Protein AF-A0A0C2CJN7-F1 (afdb_monomer_lite)

Organism: NCBI:txid51022

Sequence (94 aa):
MHVPKRSTLFLTDWMNMYEMKGPGEVLKAYYEFWLHSREEVLLEELGEKVVIRGLDKNGYLQVRSKSNPSKLFSVGDNGNTFDMMKGLIRHKVR

Secondary structure (DSSP, 8-state):
-----THHHHHHHHHHHHHHH-HHHHHHHHHHT---TT-EEEEGGGTEEEEEEEE-TTS-EEEEESS-TT-EEEE-SSSEEEETTTTEEEE---

Radius of gyration: 16.74 Å; chains: 1; bounding box: 34×32×52 Å

Foldseek 3Di:
DDDPPPVVVPVVVLVCCCVPPNPVVSQVVVVVPDPQAQQWEAPPVVRFTWGFHAADPVRFTWIATPVDRVDIDGHDPQQWDQPPVHRYTDRHDD

pLDDT: mean 78.25, std 17.01, range [35.44, 95.81]

Structure (mmCIF, N/CA/C/O backbone):
data_AF-A0A0C2CJN7-F1
#
_entry.id   AF-A0A0C2CJN7-F1
#
loop_
_atom_site.group_PDB
_atom_site.id
_atom_site.type_symbol
_atom_site.label_atom_id
_atom_site.label_alt_id
_atom_site.label_comp_id
_atom_site.label_asym_id
_atom_site.label_entity_id
_atom_site.label_seq_id
_atom_site.pdbx_PDB_ins_code
_atom_site.Cartn_x
_atom_site.Cartn_y
_atom_site.Cartn_z
_atom_site.occupancy
_atom_site.B_iso_or_equiv
_atom_site.auth_seq_id
_atom_site.auth_comp_id
_atom_site.auth_asym_id
_atom_site.auth_atom_id
_atom_site.pdbx_PDB_model_num
ATOM 1 N N . MET A 1 1 ? 2.599 -24.292 -37.373 1.00 35.44 1 MET A N 1
ATOM 2 C CA . MET A 1 1 ? 2.671 -22.902 -36.871 1.00 35.44 1 MET A CA 1
ATOM 3 C C . MET A 1 1 ? 2.353 -22.918 -35.388 1.00 35.44 1 MET A C 1
ATOM 5 O O . MET A 1 1 ? 1.243 -23.279 -35.023 1.00 35.44 1 MET A O 1
ATOM 9 N N . HIS A 1 2 ? 3.341 -22.640 -34.540 1.00 43.34 2 HIS A N 1
ATOM 10 C CA . HIS A 1 2 ? 3.157 -22.580 -33.092 1.00 43.34 2 HIS A CA 1
ATOM 11 C C . HIS A 1 2 ? 2.736 -21.150 -32.743 1.00 43.34 2 HIS A C 1
ATOM 13 O O . HIS A 1 2 ? 3.522 -20.222 -32.908 1.00 43.34 2 HIS A O 1
ATOM 19 N N . VAL A 1 3 ? 1.481 -20.953 -32.346 1.00 47.25 3 VAL A N 1
ATOM 20 C CA . VAL A 1 3 ? 1.019 -19.658 -31.834 1.00 47.25 3 VAL A CA 1
ATOM 21 C C . VAL A 1 3 ? 1.587 -19.522 -30.418 1.00 47.25 3 VAL A C 1
ATOM 23 O O . VAL A 1 3 ? 1.283 -20.386 -29.590 1.00 47.25 3 VAL A O 1
ATOM 26 N N . PRO A 1 4 ? 2.415 -18.509 -30.099 1.00 48.34 4 PRO A N 1
ATOM 27 C CA . PRO A 1 4 ? 2.908 -18.344 -28.740 1.00 48.34 4 PRO A CA 1
ATOM 28 C C . PRO A 1 4 ? 1.711 -18.092 -27.824 1.00 48.34 4 PRO A C 1
ATOM 30 O O . PRO A 1 4 ? 0.865 -17.239 -28.112 1.00 48.34 4 PRO A O 1
ATOM 33 N N . LYS A 1 5 ? 1.614 -18.838 -26.721 1.00 48.47 5 LYS A N 1
ATOM 34 C CA . LYS A 1 5 ? 0.613 -18.570 -25.687 1.00 48.47 5 LYS A CA 1
ATOM 35 C C . LYS A 1 5 ? 0.875 -17.159 -25.146 1.00 48.47 5 LYS A C 1
ATOM 37 O O . LYS A 1 5 ? 1.845 -16.952 -24.430 1.00 48.47 5 LYS A O 1
ATOM 42 N N . ARG A 1 6 ? 0.008 -16.193 -25.483 1.00 54.28 6 ARG A N 1
ATOM 43 C CA . ARG A 1 6 ? 0.099 -14.769 -25.080 1.00 54.28 6 ARG A CA 1
ATOM 44 C C . ARG A 1 6 ? 0.356 -14.542 -23.579 1.00 54.28 6 ARG A C 1
ATOM 46 O O . ARG A 1 6 ? 0.817 -13.472 -23.208 1.00 54.28 6 ARG A O 1
ATOM 53 N N . SER A 1 7 ? 0.088 -15.528 -22.723 1.00 52.47 7 SER A N 1
ATOM 54 C CA . SER A 1 7 ? 0.270 -15.453 -21.272 1.00 52.47 7 SER A CA 1
ATOM 55 C C . SER A 1 7 ? 1.728 -15.373 -20.807 1.00 52.47 7 SER A C 1
ATOM 57 O O . SER A 1 7 ? 1.966 -14.860 -19.720 1.00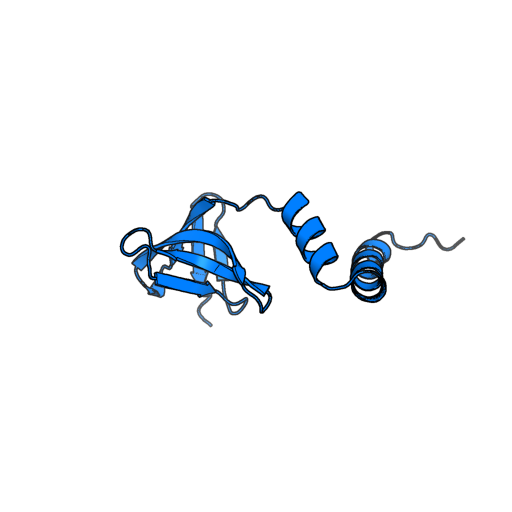 52.47 7 SER A O 1
ATOM 59 N N . THR A 1 8 ? 2.708 -15.861 -21.578 1.00 53.47 8 THR A N 1
ATOM 60 C CA . THR A 1 8 ? 4.125 -15.789 -21.165 1.00 53.47 8 THR A CA 1
ATOM 61 C C . THR A 1 8 ? 4.744 -14.411 -21.375 1.00 53.47 8 THR A C 1
ATOM 63 O O . THR A 1 8 ? 5.711 -14.097 -20.696 1.00 53.47 8 THR A O 1
ATOM 66 N N . LEU A 1 9 ? 4.176 -13.588 -22.266 1.00 63.03 9 LEU A N 1
ATOM 67 C CA . LEU A 1 9 ? 4.737 -12.288 -22.650 1.00 63.03 9 LEU A CA 1
ATOM 68 C C . LEU A 1 9 ? 4.689 -11.267 -21.507 1.00 63.03 9 LEU A C 1
ATOM 70 O O . LEU A 1 9 ? 5.663 -10.569 -21.268 1.00 63.03 9 LEU A O 1
ATOM 74 N N . PHE A 1 10 ? 3.599 -11.242 -20.737 1.00 73.62 10 PHE A N 1
ATOM 75 C CA . PHE A 1 10 ? 3.412 -10.216 -19.711 1.00 73.62 10 PHE A CA 1
ATOM 76 C C . PHE A 1 10 ? 4.454 -10.317 -18.590 1.00 73.62 10 PHE A C 1
ATOM 78 O O . PHE A 1 10 ? 5.120 -9.342 -18.277 1.00 73.62 10 PHE A O 1
ATOM 85 N N . LEU A 1 11 ? 4.667 -11.506 -18.017 1.00 79.56 11 LEU A N 1
ATOM 86 C CA . LEU A 1 11 ? 5.699 -11.684 -16.988 1.00 79.56 11 LEU A CA 1
ATOM 87 C C . LEU A 1 11 ? 7.107 -11.424 -17.538 1.00 79.56 11 LEU A C 1
ATOM 89 O O . LEU A 1 11 ? 7.919 -10.814 -16.847 1.00 79.56 11 LEU A O 1
ATOM 93 N N . THR A 1 12 ? 7.394 -11.835 -18.779 1.00 86.56 12 THR A N 1
ATOM 94 C CA . THR A 1 12 ? 8.690 -11.534 -19.404 1.00 86.56 12 THR A CA 1
ATOM 95 C C . THR A 1 12 ? 8.891 -10.040 -19.626 1.00 86.56 12 THR A C 1
ATOM 97 O O . THR A 1 12 ? 9.989 -9.553 -19.397 1.00 86.56 12 THR A O 1
ATOM 100 N N . ASP A 1 13 ? 7.849 -9.289 -19.985 1.00 88.62 13 ASP A N 1
ATOM 101 C CA . ASP A 1 13 ? 7.942 -7.839 -20.183 1.00 88.62 13 ASP A CA 1
ATOM 102 C C . ASP A 1 13 ? 8.263 -7.111 -18.869 1.00 88.62 13 ASP A C 1
ATOM 104 O O . ASP A 1 13 ? 9.076 -6.185 -18.849 1.00 88.62 13 ASP A O 1
ATOM 108 N N . TRP A 1 14 ? 7.685 -7.564 -17.753 1.00 90.62 14 TRP A N 1
ATOM 109 C CA . TRP A 1 14 ? 7.962 -7.016 -16.422 1.00 90.62 14 TRP A CA 1
ATOM 110 C C . TRP A 1 14 ? 9.373 -7.353 -15.938 1.00 90.62 14 TRP A C 1
ATOM 112 O O . TRP A 1 14 ? 10.053 -6.482 -15.396 1.00 90.62 14 TRP A O 1
ATOM 122 N N . MET A 1 15 ? 9.840 -8.584 -16.172 1.00 91.00 15 MET A N 1
ATOM 123 C CA . MET A 1 15 ? 11.221 -8.975 -15.864 1.00 91.00 15 MET A CA 1
ATOM 124 C C . MET A 1 15 ? 12.223 -8.185 -16.711 1.00 91.00 15 MET A C 1
ATOM 126 O O . MET A 1 15 ? 13.162 -7.616 -16.163 1.00 91.00 15 MET A O 1
ATOM 130 N N . ASN A 1 16 ? 11.975 -8.040 -18.014 1.00 93.69 16 ASN A N 1
ATOM 131 C CA . ASN A 1 16 ? 12.814 -7.228 -18.896 1.00 93.69 16 ASN A CA 1
ATOM 132 C C . ASN A 1 16 ? 12.850 -5.759 -18.442 1.00 93.69 16 ASN A C 1
ATOM 134 O O . ASN A 1 16 ? 13.911 -5.140 -18.418 1.00 93.69 16 ASN A O 1
ATOM 138 N N . MET A 1 17 ? 11.707 -5.187 -18.043 1.00 92.88 17 MET A N 1
ATOM 139 C CA . MET A 1 17 ? 11.650 -3.831 -17.489 1.00 92.88 17 MET A CA 1
ATOM 140 C C . MET A 1 17 ? 12.482 -3.711 -16.208 1.00 92.88 17 MET A C 1
ATOM 142 O O . MET A 1 17 ? 13.227 -2.741 -16.060 1.00 92.88 17 MET A O 1
ATOM 146 N N . TYR A 1 18 ? 12.385 -4.697 -15.316 1.00 93.25 18 TYR A N 1
ATOM 147 C CA . TYR A 1 18 ? 13.171 -4.747 -14.089 1.00 93.25 18 TYR A CA 1
ATOM 148 C C . TYR A 1 18 ? 14.673 -4.793 -14.383 1.00 93.25 18 TYR A C 1
ATOM 150 O O . TYR A 1 18 ? 15.429 -3.999 -13.831 1.00 93.25 18 TYR A O 1
ATOM 158 N N . GLU A 1 19 ? 15.111 -5.688 -15.267 1.00 94.81 19 GLU A N 1
ATOM 159 C CA . GLU A 1 19 ? 16.526 -5.861 -15.605 1.00 94.81 19 GLU A CA 1
ATOM 160 C C . GLU A 1 19 ? 17.106 -4.635 -16.322 1.00 94.81 19 GLU A C 1
ATOM 162 O O . GLU A 1 19 ? 18.219 -4.210 -16.019 1.00 94.81 19 GLU A O 1
ATOM 167 N N . MET A 1 20 ? 16.351 -4.034 -17.249 1.00 95.81 20 MET A N 1
ATOM 168 C CA . MET A 1 20 ? 16.842 -2.921 -18.069 1.00 95.81 20 MET A CA 1
ATOM 169 C C . MET A 1 20 ? 16.724 -1.551 -17.395 1.00 95.81 20 MET A C 1
ATOM 171 O O . MET A 1 20 ? 17.550 -0.675 -17.650 1.00 95.81 20 MET A O 1
ATOM 175 N N . LYS A 1 21 ? 15.669 -1.321 -16.605 1.00 95.38 21 LYS A N 1
ATOM 176 C CA . LYS A 1 21 ? 15.326 0.004 -16.052 1.00 95.38 21 LYS A CA 1
ATOM 177 C C . LYS A 1 21 ? 15.265 0.039 -14.526 1.00 95.38 21 LYS A C 1
ATOM 179 O O . LYS A 1 21 ? 15.197 1.119 -13.941 1.00 95.38 21 LYS A O 1
ATOM 184 N N . GLY A 1 22 ? 15.309 -1.121 -13.880 1.00 92.69 22 GLY A N 1
ATOM 185 C CA . GLY A 1 22 ? 15.306 -1.252 -12.432 1.00 92.69 22 GLY A CA 1
ATOM 186 C C . GLY A 1 22 ? 13.910 -1.310 -11.795 1.00 92.69 22 GLY A C 1
ATOM 187 O O . GLY A 1 22 ? 12.886 -1.079 -12.446 1.00 92.69 22 GLY A O 1
ATOM 188 N N . PRO A 1 23 ? 13.862 -1.576 -10.476 1.00 90.12 23 PRO A N 1
ATOM 189 C CA . PRO A 1 23 ? 12.623 -1.746 -9.711 1.00 90.12 23 PRO A CA 1
ATOM 190 C C . PRO A 1 23 ? 11.714 -0.510 -9.705 1.00 90.12 23 PRO A C 1
ATOM 192 O O . PRO A 1 23 ? 10.501 -0.643 -9.570 1.00 90.12 23 PRO A O 1
ATOM 195 N N . GLY A 1 24 ? 12.279 0.693 -9.844 1.00 91.44 24 GLY A N 1
ATOM 196 C CA . GLY A 1 24 ? 11.514 1.942 -9.806 1.00 91.44 24 GLY A CA 1
ATOM 197 C C . GLY A 1 24 ? 10.532 2.087 -10.970 1.00 91.44 24 GLY A C 1
ATOM 198 O O . GLY A 1 24 ? 9.389 2.482 -10.753 1.00 91.44 24 GLY A O 1
ATOM 199 N N . GLU A 1 25 ? 10.940 1.717 -12.186 1.00 93.56 25 GLU A N 1
ATOM 200 C CA . GLU A 1 25 ? 10.056 1.778 -13.358 1.00 93.56 25 GLU A CA 1
ATOM 201 C C . GLU A 1 25 ? 8.972 0.703 -13.302 1.00 93.56 25 GLU A C 1
ATOM 203 O O . GLU A 1 25 ? 7.824 0.972 -13.647 1.00 93.56 25 GLU A O 1
ATOM 208 N N . VAL A 1 26 ? 9.304 -0.478 -12.773 1.00 91.50 26 VAL A N 1
ATOM 209 C CA . VAL A 1 26 ? 8.311 -1.525 -12.507 1.00 91.50 26 VAL A CA 1
ATOM 210 C C . VAL A 1 26 ? 7.264 -1.031 -11.515 1.00 91.50 26 VAL A C 1
ATOM 212 O O . VAL A 1 26 ? 6.068 -1.162 -11.759 1.00 91.50 26 VAL A O 1
ATOM 215 N N . LEU A 1 27 ? 7.700 -0.415 -10.413 1.00 90.69 27 LEU A N 1
ATOM 216 C CA . LEU A 1 27 ? 6.800 0.125 -9.401 1.00 90.69 27 LEU A CA 1
ATOM 217 C C . LEU A 1 27 ? 5.925 1.253 -9.964 1.00 90.69 27 LEU A C 1
ATOM 219 O O . LEU A 1 27 ? 4.734 1.311 -9.676 1.00 90.69 27 LEU A O 1
ATOM 223 N N . LYS A 1 28 ? 6.492 2.132 -10.793 1.00 91.56 28 LYS A N 1
ATOM 224 C CA . LYS A 1 28 ? 5.746 3.196 -11.471 1.00 91.56 28 LYS A CA 1
ATOM 225 C C . LYS A 1 28 ? 4.658 2.625 -12.383 1.00 91.56 28 LYS A C 1
ATOM 227 O O . LYS A 1 28 ? 3.502 3.004 -12.227 1.00 91.56 28 LYS A O 1
ATOM 232 N N . ALA A 1 29 ? 5.009 1.687 -13.264 1.00 90.75 29 ALA A N 1
ATOM 233 C CA . ALA A 1 29 ? 4.050 1.009 -14.136 1.00 90.75 29 ALA A C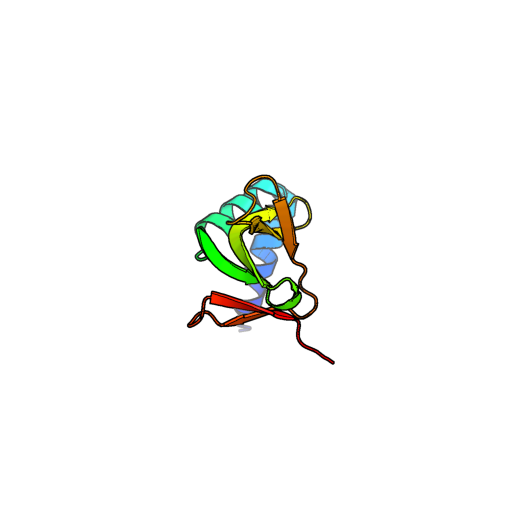A 1
ATOM 234 C C . ALA A 1 29 ? 2.977 0.266 -13.324 1.00 90.75 29 ALA A C 1
ATOM 236 O O . ALA A 1 29 ? 1.801 0.285 -13.671 1.00 90.75 29 ALA A O 1
ATOM 237 N N . TYR A 1 30 ? 3.356 -0.337 -12.196 1.00 88.69 30 TYR A N 1
ATOM 238 C CA . TYR A 1 30 ? 2.413 -0.969 -11.279 1.00 88.69 30 TYR A CA 1
ATOM 239 C C . TYR A 1 30 ? 1.401 0.022 -10.693 1.00 88.69 30 TYR A C 1
ATOM 241 O O . TYR A 1 30 ? 0.203 -0.259 -10.684 1.00 88.69 30 TYR A O 1
ATOM 249 N N . TYR A 1 31 ? 1.850 1.204 -10.264 1.00 89.19 31 TYR A N 1
ATOM 250 C CA . TYR A 1 31 ? 0.954 2.240 -9.750 1.00 89.19 31 TYR A CA 1
ATOM 251 C C . TYR A 1 31 ? 0.060 2.882 -10.816 1.00 89.19 31 TYR A C 1
ATOM 253 O O . TYR A 1 31 ? -1.015 3.358 -10.460 1.00 89.19 31 TYR A O 1
ATOM 261 N N . GLU A 1 32 ? 0.438 2.871 -12.099 1.00 88.75 32 GLU A N 1
ATOM 262 C CA . GLU A 1 32 ? -0.428 3.366 -13.186 1.00 88.75 32 GLU A CA 1
ATOM 263 C C . GLU A 1 32 ? -1.749 2.586 -13.282 1.00 88.75 32 GLU A C 1
ATOM 265 O O . GLU A 1 32 ? -2.782 3.160 -13.623 1.00 88.75 32 GLU A O 1
ATOM 270 N N . PHE A 1 33 ? -1.736 1.300 -12.920 1.00 82.00 33 PHE A N 1
ATOM 271 C CA . PHE A 1 33 ? -2.918 0.433 -12.930 1.00 82.00 33 PHE A CA 1
ATOM 272 C C . PHE A 1 33 ? -3.469 0.136 -11.524 1.00 82.00 33 PHE A C 1
ATOM 274 O O . PHE A 1 33 ? -4.383 -0.676 -11.375 1.00 82.00 33 PHE A O 1
ATOM 281 N N . TRP A 1 34 ? -2.932 0.775 -10.479 1.00 84.94 34 TRP A N 1
ATOM 282 C CA . TRP A 1 34 ? -3.329 0.536 -9.092 1.00 84.94 34 TRP A CA 1
ATOM 283 C C . TRP A 1 34 ? -4.676 1.185 -8.766 1.00 84.94 34 TRP A C 1
ATOM 285 O O . TRP A 1 34 ? -4.808 2.408 -8.747 1.00 84.94 34 TRP A O 1
ATOM 295 N N . LEU A 1 35 ? -5.673 0.365 -8.428 1.00 75.50 35 LEU A N 1
ATOM 296 C CA . LEU A 1 35 ? -7.032 0.835 -8.130 1.00 75.50 35 LEU A CA 1
ATOM 297 C C . LEU A 1 35 ? -7.280 1.122 -6.638 1.00 75.50 35 LEU A C 1
ATOM 299 O O . LEU A 1 35 ? -8.243 1.798 -6.299 1.00 75.50 35 LEU A O 1
ATOM 303 N N . HIS A 1 36 ? -6.402 0.669 -5.739 1.00 71.88 36 HIS A N 1
ATOM 304 C CA . HIS A 1 36 ? -6.682 0.597 -4.294 1.00 71.88 36 HIS A CA 1
ATOM 305 C C . HIS A 1 36 ? -6.212 1.812 -3.484 1.00 71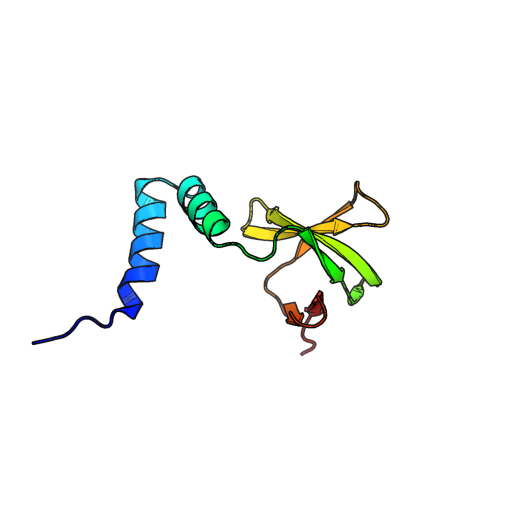.88 36 HIS A C 1
ATOM 307 O O . HIS A 1 36 ? -6.044 1.753 -2.264 1.00 71.88 36 HIS A O 1
ATOM 313 N N . SER A 1 37 ? -5.881 2.929 -4.131 1.00 70.31 37 SER A N 1
ATOM 314 C CA . SER A 1 37 ? -5.353 4.082 -3.399 1.00 70.31 37 SER A CA 1
ATOM 315 C C . SER A 1 37 ? -6.443 4.722 -2.534 1.00 70.31 37 SER A C 1
ATOM 317 O O . SER A 1 37 ? -7.491 5.099 -3.049 1.00 70.31 37 SER A O 1
ATOM 319 N N . ARG A 1 38 ? -6.149 4.936 -1.241 1.00 77.62 38 ARG A N 1
ATOM 320 C CA . ARG A 1 38 ? -7.015 5.617 -0.253 1.00 77.62 38 ARG A CA 1
ATOM 321 C C . ARG A 1 38 ? -8.262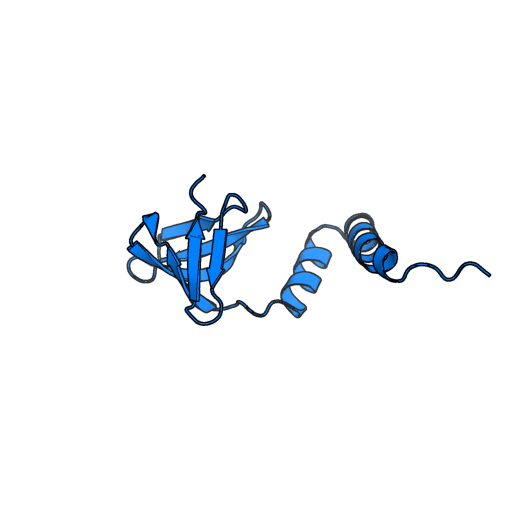 4.854 0.198 1.00 77.62 38 ARG A C 1
ATOM 323 O O . ARG A 1 38 ? -9.079 5.440 0.907 1.00 77.62 38 ARG A O 1
ATOM 330 N N . GLU A 1 39 ? -8.393 3.579 -0.143 1.00 84.06 39 GLU A N 1
ATOM 331 C CA . GLU A 1 39 ? -9.467 2.752 0.406 1.00 84.06 39 GLU A CA 1
ATOM 332 C C . GLU A 1 39 ? -9.302 2.613 1.928 1.00 84.06 39 GLU A C 1
ATOM 334 O O . GLU A 1 39 ? -8.193 2.404 2.437 1.00 84.06 39 GLU A O 1
ATOM 339 N N . GLU A 1 40 ? -10.407 2.796 2.656 1.00 87.25 40 GLU A N 1
ATOM 340 C CA . GLU A 1 40 ? -10.485 2.498 4.085 1.00 87.25 40 GLU A CA 1
ATOM 341 C C . GLU A 1 40 ? -10.726 1.007 4.248 1.00 87.25 40 GLU A C 1
ATOM 343 O O . GLU A 1 40 ? -11.668 0.460 3.678 1.00 87.25 40 GLU A O 1
ATOM 348 N N . VAL A 1 41 ? -9.883 0.374 5.054 1.00 84.44 41 VAL A N 1
ATOM 349 C CA . VAL A 1 41 ? -9.962 -1.050 5.328 1.00 84.44 41 VAL A CA 1
ATOM 350 C C . VAL A 1 41 ? -9.858 -1.325 6.818 1.00 84.44 41 VAL A C 1
ATOM 352 O O . VAL A 1 41 ? -9.264 -0.551 7.569 1.00 84.44 41 VAL A O 1
ATOM 355 N N . LEU A 1 42 ? -10.463 -2.418 7.269 1.00 86.25 42 LEU A N 1
ATOM 356 C CA . LEU A 1 42 ? -10.355 -2.873 8.653 1.00 86.25 42 LEU A CA 1
ATOM 357 C C . LEU A 1 42 ? -9.292 -3.969 8.741 1.00 86.25 42 LEU A C 1
ATOM 359 O O . LEU A 1 42 ? -9.408 -4.994 8.070 1.00 86.25 42 LEU A O 1
ATOM 363 N N . LEU A 1 43 ? -8.289 -3.760 9.594 1.00 85.94 43 LEU A N 1
ATOM 364 C CA . LEU A 1 43 ? -7.398 -4.821 10.053 1.00 85.94 43 LEU A CA 1
ATOM 365 C C . LEU A 1 43 ? -8.116 -5.584 11.165 1.00 85.94 43 LEU A C 1
ATOM 367 O O . LEU A 1 43 ? -8.099 -5.151 12.318 1.00 85.94 43 LEU A O 1
ATOM 371 N N . GLU A 1 44 ? -8.783 -6.685 10.817 1.00 79.75 44 GLU A N 1
ATOM 372 C CA . GLU A 1 44 ? -9.689 -7.386 11.738 1.00 79.75 44 GLU A CA 1
ATOM 373 C C . GLU A 1 44 ? -9.019 -7.835 13.041 1.00 79.75 44 GLU A C 1
ATOM 375 O O . GLU A 1 44 ? -9.582 -7.623 14.110 1.00 79.75 44 GLU A O 1
ATOM 380 N N . GLU A 1 45 ? -7.804 -8.386 12.973 1.00 79.50 45 GLU A N 1
ATOM 381 C CA . GLU A 1 45 ? -7.077 -8.869 14.159 1.00 79.50 45 GLU A CA 1
ATOM 382 C C . GLU A 1 45 ? -6.772 -7.756 15.166 1.00 79.50 45 GLU A C 1
ATOM 384 O O . GLU A 1 45 ? -6.677 -7.996 16.367 1.00 79.50 45 GLU A O 1
ATOM 389 N N . LEU A 1 46 ? -6.625 -6.526 14.671 1.00 82.94 46 LEU A N 1
ATOM 390 C CA . LEU A 1 46 ? -6.315 -5.355 15.484 1.00 82.94 46 LEU A CA 1
ATOM 391 C C . LEU A 1 46 ? -7.552 -4.500 15.779 1.00 82.94 46 LEU A C 1
ATOM 393 O O . LEU A 1 46 ? -7.444 -3.533 16.531 1.00 82.94 46 LEU A O 1
ATOM 397 N N . GLY A 1 47 ? -8.699 -4.795 15.157 1.00 86.62 47 GLY A N 1
ATOM 398 C CA . GLY A 1 47 ? -9.878 -3.927 15.184 1.00 86.62 47 GLY A CA 1
ATOM 399 C C . GLY A 1 47 ? -9.604 -2.505 14.672 1.00 86.62 47 GLY A C 1
ATOM 400 O O . GLY A 1 47 ? -10.308 -1.568 15.041 1.00 86.62 47 GLY A O 1
ATOM 401 N N . GLU A 1 48 ? -8.565 -2.316 13.852 1.00 87.69 48 GLU A N 1
ATOM 402 C CA . GLU A 1 48 ? -8.059 -0.995 13.474 1.00 87.69 48 GLU A CA 1
ATOM 403 C C . GLU A 1 48 ? -8.527 -0.612 12.070 1.00 87.69 48 GLU A C 1
ATOM 405 O O . GLU A 1 48 ?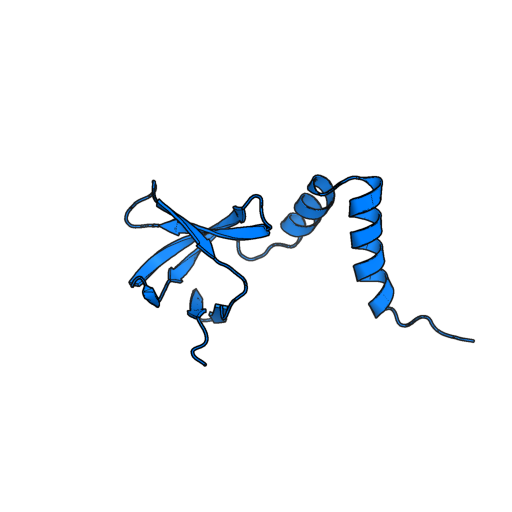 -8.265 -1.315 11.093 1.00 87.69 48 GLU A O 1
ATOM 410 N N . LYS A 1 49 ? -9.163 0.556 11.955 1.00 90.94 49 LYS A N 1
ATOM 411 C CA . LYS A 1 49 ? -9.472 1.161 10.658 1.00 90.94 49 LYS A CA 1
ATOM 412 C C . LYS A 1 49 ? -8.238 1.856 10.105 1.00 90.94 49 LYS A C 1
ATOM 414 O O . LYS A 1 49 ? -7.706 2.790 10.711 1.00 90.94 49 LYS A O 1
ATOM 419 N N . VAL A 1 50 ? -7.816 1.438 8.925 1.00 91.00 50 VAL A N 1
ATOM 420 C CA . VAL A 1 50 ? -6.622 1.940 8.253 1.00 91.00 50 VAL A CA 1
ATOM 421 C C . VAL A 1 50 ? -6.949 2.398 6.836 1.00 91.00 50 VAL A C 1
ATOM 423 O O . VAL A 1 50 ? -7.991 2.071 6.283 1.00 91.00 50 VAL A O 1
ATOM 426 N N . VAL A 1 51 ? -6.060 3.187 6.246 1.00 91.00 51 VAL A N 1
ATOM 427 C CA . VAL A 1 51 ? -6.164 3.664 4.865 1.00 91.00 51 VAL A CA 1
ATOM 428 C C . VAL A 1 51 ? -4.967 3.163 4.078 1.00 91.00 51 VAL A C 1
ATOM 430 O O . VAL A 1 51 ? -3.827 3.340 4.523 1.00 91.00 51 VAL A O 1
ATOM 433 N N . ILE A 1 52 ? -5.212 2.593 2.901 1.00 89.62 52 ILE A N 1
ATOM 434 C CA . ILE A 1 52 ? -4.152 2.142 1.996 1.00 89.62 52 ILE A CA 1
ATOM 435 C C . ILE A 1 52 ? -3.332 3.337 1.500 1.00 89.62 52 ILE A C 1
ATOM 437 O O . ILE A 1 52 ? -3.874 4.343 1.025 1.00 89.62 52 ILE A O 1
ATOM 441 N N . ARG A 1 53 ? -2.004 3.230 1.614 1.00 91.19 53 ARG A N 1
ATOM 442 C CA . ARG A 1 53 ? -1.044 4.246 1.151 1.00 91.19 53 ARG A CA 1
ATOM 443 C C . ARG A 1 53 ? -0.242 3.795 -0.064 1.00 91.19 53 ARG A C 1
ATOM 445 O O . ARG A 1 53 ? 0.193 4.658 -0.817 1.00 91.19 53 ARG A O 1
ATOM 452 N N . GLY A 1 54 ? -0.098 2.489 -0.265 1.00 90.62 54 GLY A N 1
ATOM 453 C CA . GLY A 1 54 ? 0.647 1.901 -1.372 1.00 90.62 54 GLY A CA 1
ATOM 454 C C . GLY A 1 54 ? 1.399 0.664 -0.905 1.00 90.62 54 GLY A C 1
ATOM 455 O O . GLY A 1 54 ? 0.890 -0.087 -0.079 1.00 90.62 54 GLY A O 1
ATOM 456 N N . LEU A 1 55 ? 2.612 0.487 -1.405 1.00 90.38 55 LEU A N 1
ATOM 457 C CA . LEU A 1 55 ? 3.556 -0.555 -1.034 1.00 90.38 55 LEU A CA 1
ATOM 458 C C . LEU A 1 55 ? 4.732 0.033 -0.248 1.00 90.38 55 LEU A C 1
ATOM 460 O O . LEU A 1 55 ? 5.158 1.162 -0.505 1.00 90.38 55 LEU A O 1
ATOM 464 N N . ASP A 1 56 ? 5.268 -0.737 0.693 1.00 90.06 56 ASP A N 1
ATOM 465 C CA . ASP A 1 56 ? 6.525 -0.418 1.361 1.00 90.06 56 ASP A CA 1
ATOM 466 C C . ASP A 1 56 ? 7.748 -0.823 0.513 1.00 90.06 56 ASP A C 1
ATOM 468 O O . ASP A 1 56 ? 7.635 -1.353 -0.592 1.00 90.06 56 ASP A O 1
ATOM 472 N N . LYS A 1 57 ? 8.951 -0.580 1.046 1.00 87.94 57 LYS A N 1
ATOM 473 C CA . LYS A 1 57 ? 10.225 -0.893 0.373 1.00 87.94 57 LYS A CA 1
ATOM 474 C C . LYS A 1 57 ? 10.431 -2.379 0.046 1.00 87.94 57 LYS A C 1
ATOM 476 O O . LYS A 1 57 ? 11.290 -2.692 -0.768 1.00 87.94 57 LYS A O 1
ATOM 481 N N . ASN A 1 58 ? 9.695 -3.271 0.706 1.00 86.81 58 ASN A N 1
ATOM 482 C CA . ASN A 1 58 ? 9.767 -4.713 0.506 1.00 86.81 58 ASN A CA 1
ATOM 483 C C . ASN A 1 58 ? 8.633 -5.218 -0.404 1.00 86.81 58 ASN A C 1
ATOM 485 O O . ASN A 1 58 ? 8.576 -6.410 -0.685 1.00 86.81 58 ASN A O 1
ATOM 489 N N . GLY A 1 59 ? 7.736 -4.333 -0.856 1.00 84.75 59 GLY A N 1
ATOM 490 C CA . GLY A 1 59 ? 6.593 -4.685 -1.695 1.00 84.75 59 GLY A CA 1
ATOM 491 C C . GLY A 1 59 ? 5.343 -5.112 -0.920 1.00 84.75 59 GLY A C 1
ATOM 492 O O . GLY A 1 59 ? 4.392 -5.577 -1.542 1.00 84.75 59 GLY A O 1
ATOM 493 N N . TYR A 1 60 ? 5.306 -4.949 0.408 1.00 86.88 60 TYR A N 1
ATOM 494 C CA . TYR A 1 60 ? 4.112 -5.248 1.207 1.00 86.88 60 TYR A CA 1
ATOM 495 C C . TYR A 1 60 ? 3.129 -4.087 1.215 1.00 86.88 60 TYR A C 1
ATOM 497 O O . TYR A 1 60 ? 3.531 -2.928 1.120 1.00 86.88 60 TYR A O 1
ATOM 505 N N . LEU A 1 61 ? 1.838 -4.381 1.393 1.00 87.94 61 LEU A N 1
ATOM 506 C CA . LEU A 1 61 ? 0.806 -3.351 1.438 1.00 87.94 61 LEU A CA 1
ATOM 507 C C . LEU A 1 61 ? 1.021 -2.452 2.658 1.00 87.94 61 LEU A C 1
ATOM 509 O O . LEU A 1 61 ? 0.903 -2.893 3.801 1.00 87.94 61 LEU A O 1
ATOM 513 N N . GLN A 1 62 ? 1.308 -1.178 2.419 1.00 91.19 62 GLN A N 1
ATOM 514 C CA . GLN A 1 62 ? 1.459 -0.179 3.459 1.00 91.19 62 GLN A CA 1
ATOM 515 C C . GLN A 1 62 ? 0.124 0.514 3.732 1.00 91.19 62 GLN A C 1
ATOM 517 O O . GLN A 1 62 ? -0.497 1.115 2.847 1.00 91.19 62 GLN A O 1
ATOM 522 N N . VAL A 1 63 ? -0.288 0.484 4.996 1.00 90.75 63 VAL A N 1
ATOM 523 C CA . VAL A 1 63 ? -1.540 1.078 5.471 1.00 90.75 63 VAL A CA 1
ATOM 524 C C . VAL A 1 63 ? -1.291 1.984 6.675 1.00 90.75 63 VAL A C 1
ATOM 526 O O . VAL A 1 63 ? -0.355 1.781 7.447 1.00 90.75 63 VAL A O 1
ATOM 529 N N . ARG A 1 64 ? -2.125 3.015 6.843 1.00 93.56 64 ARG A N 1
ATOM 530 C CA . ARG A 1 64 ? -2.014 3.993 7.938 1.00 93.56 64 ARG A CA 1
ATOM 531 C C . ARG A 1 64 ? -3.260 3.991 8.802 1.00 93.56 64 ARG A C 1
ATOM 533 O O . ARG A 1 64 ? -4.353 4.109 8.258 1.00 93.56 64 ARG A O 1
ATOM 540 N N . SER A 1 65 ? -3.104 3.943 10.122 1.00 93.62 65 SER A N 1
ATOM 541 C CA . SER A 1 65 ? -4.240 4.060 11.045 1.00 93.62 65 SER A CA 1
ATOM 542 C C . SER A 1 65 ? -4.985 5.387 10.876 1.00 93.62 65 SER A C 1
ATOM 544 O O . SER A 1 65 ? -4.385 6.448 10.661 1.00 93.62 65 SER A O 1
ATOM 546 N N . LYS A 1 66 ? -6.318 5.317 10.979 1.00 93.50 66 LYS A N 1
ATOM 547 C CA . LYS A 1 66 ? -7.185 6.495 11.079 1.00 93.50 66 LYS A CA 1
ATOM 548 C C . LYS A 1 66 ? -7.209 7.084 12.486 1.00 93.50 66 LYS A C 1
ATOM 550 O O . LYS A 1 66 ? -7.354 8.296 12.607 1.00 93.50 66 LYS A O 1
ATOM 555 N N . SER A 1 67 ? -7.082 6.253 13.521 1.00 93.38 67 SER A N 1
ATOM 556 C CA . SER A 1 67 ? -7.107 6.688 14.922 1.00 93.38 67 SER A CA 1
ATOM 557 C C . SER A 1 67 ? -5.773 7.300 15.366 1.00 93.38 67 SER A C 1
ATOM 559 O O . SER A 1 67 ? -5.753 8.253 16.140 1.00 93.38 67 SER A O 1
ATOM 561 N N . ASN A 1 68 ? -4.657 6.810 14.818 1.00 93.75 68 ASN A N 1
ATOM 562 C CA . ASN A 1 68 ? -3.313 7.302 15.087 1.00 93.75 68 ASN A CA 1
ATOM 563 C C .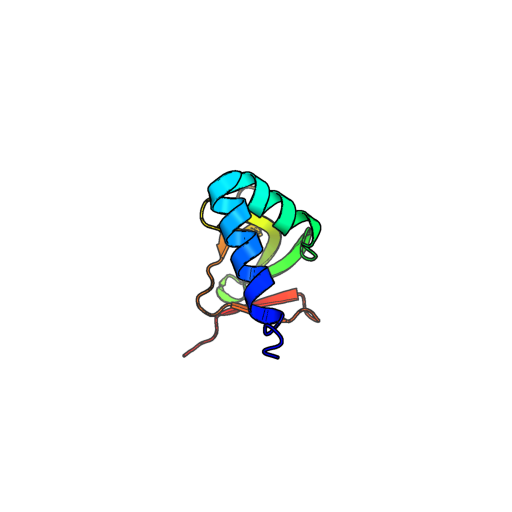 ASN A 1 68 ? -2.504 7.446 13.779 1.00 93.75 68 ASN A C 1
ATOM 565 O O . ASN A 1 68 ? -1.846 6.496 13.350 1.00 93.75 68 ASN A O 1
ATOM 569 N N . PRO A 1 69 ? -2.474 8.641 13.157 1.00 90.38 69 PRO A N 1
ATOM 570 C CA . PRO A 1 69 ? -1.806 8.864 11.872 1.00 90.38 69 PRO A CA 1
ATOM 571 C C . PRO A 1 69 ? -0.291 8.618 11.854 1.00 90.38 69 PRO A C 1
ATOM 573 O O . PRO A 1 69 ? 0.279 8.520 10.768 1.00 90.38 69 PRO A O 1
ATOM 576 N N . SER A 1 70 ? 0.366 8.537 13.016 1.00 93.38 70 SER A N 1
ATOM 577 C CA . SER A 1 70 ? 1.791 8.180 13.108 1.00 93.38 70 SER A CA 1
ATOM 578 C C . SER A 1 70 ? 2.043 6.674 12.969 1.00 93.38 70 SER A C 1
ATOM 580 O O . SER A 1 70 ? 3.168 6.255 12.705 1.00 93.38 70 SER A O 1
ATOM 582 N N . LYS A 1 71 ? 0.995 5.854 13.107 1.00 93.25 71 LYS A N 1
ATOM 583 C CA . LYS A 1 71 ? 1.075 4.396 13.052 1.00 93.25 71 LYS A CA 1
ATOM 584 C C . LYS A 1 71 ? 0.883 3.902 11.617 1.00 93.25 71 LYS A C 1
ATOM 586 O O . LYS A 1 71 ? -0.201 4.024 11.034 1.00 93.25 71 LYS A O 1
ATOM 591 N N . LEU A 1 72 ? 1.952 3.336 11.065 1.00 92.75 72 LEU A N 1
ATOM 592 C CA . LEU A 1 72 ? 1.976 2.629 9.786 1.00 92.75 72 LEU A CA 1
ATOM 593 C C . LEU A 1 72 ? 2.082 1.125 10.030 1.00 92.75 72 LEU A C 1
ATOM 595 O O . LEU A 1 72 ? 2.736 0.692 10.977 1.00 92.75 72 LEU A O 1
ATOM 599 N N . PHE A 1 73 ? 1.470 0.344 9.150 1.00 90.38 73 PHE A N 1
ATOM 600 C CA . PHE A 1 73 ? 1.578 -1.109 9.139 1.00 90.38 73 PHE A CA 1
ATOM 601 C C . PHE A 1 73 ? 1.980 -1.576 7.746 1.00 90.38 73 PHE A C 1
ATOM 603 O O . PHE A 1 73 ? 1.559 -0.983 6.750 1.00 90.38 73 PHE A O 1
ATOM 610 N N . SER A 1 74 ? 2.753 -2.656 7.702 1.00 90.06 74 SER A N 1
ATOM 611 C CA . SER A 1 74 ? 3.034 -3.415 6.487 1.00 90.06 74 SER A CA 1
ATOM 612 C C . SER A 1 74 ? 2.290 -4.737 6.579 1.00 90.06 74 SER A C 1
ATOM 614 O O . SER A 1 74 ? 2.455 -5.465 7.558 1.00 90.06 74 SER A O 1
ATOM 616 N N . VAL A 1 75 ? 1.455 -5.030 5.587 1.00 84.69 75 VAL A N 1
ATOM 617 C CA . VAL A 1 75 ? 0.625 -6.234 5.562 1.00 84.69 75 VAL A CA 1
ATOM 618 C C . VAL A 1 75 ? 1.156 -7.186 4.489 1.00 84.69 75 VAL A C 1
ATOM 620 O O . VAL A 1 75 ? 1.235 -6.821 3.314 1.00 84.69 75 VAL A O 1
ATOM 623 N N . GLY A 1 76 ? 1.563 -8.382 4.925 1.00 77.88 76 GLY A N 1
ATOM 624 C CA . GLY A 1 76 ? 2.153 -9.438 4.096 1.00 77.88 76 GLY A CA 1
ATOM 625 C C . GLY A 1 76 ? 1.142 -10.208 3.249 1.00 77.88 76 GLY A C 1
ATOM 626 O O . GLY A 1 76 ? -0.056 -10.010 3.374 1.00 77.88 76 GLY A O 1
ATOM 627 N N . ASP A 1 77 ? 1.607 -11.102 2.382 1.00 70.06 77 ASP A N 1
ATOM 628 C CA . ASP A 1 77 ? 0.766 -11.992 1.563 1.00 70.06 77 ASP A CA 1
ATOM 629 C C . ASP A 1 77 ? 0.280 -13.241 2.319 1.00 70.06 77 ASP A C 1
ATOM 631 O O . ASP A 1 77 ? -0.569 -13.995 1.832 1.00 70.06 77 ASP A O 1
ATOM 635 N N . ASN A 1 78 ? 0.786 -13.454 3.533 1.00 61.88 78 ASN A N 1
ATOM 636 C CA . ASN A 1 78 ? 0.367 -14.524 4.414 1.00 61.88 78 ASN A CA 1
ATOM 637 C C . ASN A 1 78 ? -1.086 -14.305 4.848 1.00 61.88 78 ASN A C 1
ATOM 639 O O . ASN A 1 78 ? -1.385 -13.595 5.795 1.00 61.88 78 ASN A O 1
ATOM 643 N N . GLY A 1 79 ? -2.011 -14.933 4.129 1.00 55.53 79 GLY A N 1
ATOM 644 C CA . GLY A 1 79 ? -3.386 -15.118 4.576 1.00 55.53 79 GLY A CA 1
ATOM 645 C C . GLY A 1 79 ? -4.342 -13.955 4.324 1.00 55.53 79 GLY A C 1
ATOM 646 O O . GLY A 1 79 ? -5.527 -14.142 4.568 1.00 55.53 79 GLY A O 1
ATOM 647 N N . ASN A 1 80 ? -3.921 -12.803 3.808 1.00 65.12 80 ASN A N 1
ATOM 648 C CA . ASN A 1 80 ? -4.854 -11.704 3.545 1.00 65.12 80 ASN A CA 1
ATOM 649 C C . ASN A 1 80 ? -5.949 -12.078 2.533 1.00 65.12 80 ASN A C 1
ATOM 651 O O . ASN A 1 80 ? -5.683 -12.531 1.424 1.00 65.12 80 ASN A O 1
ATOM 655 N N . THR A 1 81 ? -7.194 -11.804 2.900 1.00 62.00 81 THR A N 1
ATOM 656 C CA . THR A 1 81 ? -8.384 -11.916 2.061 1.00 62.00 81 THR A CA 1
ATOM 657 C C . THR A 1 81 ? -8.979 -10.522 1.962 1.00 62.00 81 THR A C 1
ATOM 659 O O . THR A 1 81 ? -9.413 -9.988 2.982 1.00 62.00 81 THR A O 1
ATOM 662 N N . PHE A 1 82 ? -8.962 -9.926 0.768 1.00 62.19 82 PHE A N 1
ATOM 663 C CA . PHE A 1 82 ? -9.580 -8.624 0.525 1.00 62.19 82 PHE A CA 1
ATOM 664 C C . PHE A 1 82 ? -11.002 -8.805 -0.016 1.00 62.19 82 PHE A C 1
ATOM 666 O O . PHE A 1 82 ? -11.183 -9.233 -1.155 1.00 62.19 82 PHE A O 1
ATOM 673 N N . ASP A 1 83 ? -12.017 -8.505 0.797 1.00 62.94 83 ASP A N 1
ATOM 674 C CA . ASP A 1 83 ? -13.404 -8.420 0.325 1.00 62.94 83 ASP A CA 1
ATOM 675 C C . ASP A 1 83 ? -13.646 -7.005 -0.210 1.00 62.94 83 ASP A C 1
ATOM 677 O O . ASP A 1 83 ? -13.921 -6.077 0.554 1.00 62.94 83 ASP A O 1
ATOM 681 N N . MET A 1 84 ? -13.529 -6.845 -1.531 1.00 54.50 84 MET A N 1
ATOM 682 C CA . MET A 1 84 ? -13.671 -5.556 -2.222 1.00 54.50 84 MET A CA 1
ATOM 683 C C . MET A 1 84 ? -15.034 -4.889 -1.987 1.00 54.50 84 MET A C 1
ATOM 685 O O . MET A 1 84 ? -15.119 -3.667 -1.985 1.00 54.50 84 MET A O 1
ATOM 689 N N . MET A 1 85 ? -16.101 -5.664 -1.754 1.00 54.81 85 MET A N 1
ATOM 690 C CA . MET A 1 85 ? -17.439 -5.108 -1.502 1.00 54.81 85 MET A CA 1
ATOM 691 C C . MET A 1 85 ? -17.566 -4.529 -0.091 1.00 54.81 85 MET A C 1
ATOM 693 O O . MET A 1 85 ? -18.467 -3.734 0.174 1.00 54.81 85 MET A O 1
ATOM 697 N N . LYS A 1 86 ? -16.683 -4.939 0.825 1.00 58.25 86 LYS A N 1
ATOM 698 C CA . LYS A 1 86 ? -16.716 -4.543 2.238 1.00 58.25 86 LYS A CA 1
ATOM 699 C C . LYS A 1 86 ? -15.476 -3.775 2.693 1.00 58.25 86 LYS A C 1
ATOM 701 O O . LYS A 1 86 ? -15.444 -3.334 3.838 1.00 58.25 86 LYS A O 1
ATOM 706 N N . GLY A 1 87 ? -14.459 -3.642 1.839 1.00 60.06 87 GLY A N 1
ATOM 707 C CA . GLY A 1 87 ? -13.165 -3.065 2.202 1.00 60.06 87 GLY A CA 1
ATOM 708 C C . GLY A 1 87 ? -12.468 -3.822 3.341 1.00 60.06 87 GLY A C 1
ATOM 709 O O . GLY A 1 87 ? -11.773 -3.219 4.145 1.00 60.06 87 GLY A O 1
ATOM 710 N N . LEU A 1 88 ? -12.678 -5.131 3.498 1.00 57.62 88 LEU A N 1
ATOM 711 C CA . LEU A 1 88 ? -12.114 -5.899 4.624 1.00 57.62 88 LEU A CA 1
ATOM 712 C C . LEU A 1 88 ? -10.825 -6.604 4.206 1.00 57.62 88 LEU A C 1
ATOM 714 O O . LEU A 1 88 ? -10.845 -7.287 3.190 1.00 57.62 88 LEU A O 1
ATOM 718 N N . ILE A 1 89 ? -9.748 -6.500 5.000 1.00 66.81 89 ILE A N 1
ATOM 719 C CA . ILE A 1 89 ? -8.547 -7.348 4.879 1.00 66.81 89 ILE A CA 1
ATOM 720 C C . ILE A 1 89 ? -8.540 -8.328 6.059 1.00 66.81 89 ILE A C 1
ATOM 722 O O . ILE A 1 89 ? -8.356 -7.923 7.207 1.00 66.81 89 ILE A O 1
ATOM 726 N N . ARG A 1 90 ? -8.741 -9.622 5.787 1.00 54.69 90 ARG A N 1
ATOM 727 C CA . ARG A 1 90 ? -8.811 -10.687 6.806 1.00 54.69 90 ARG A CA 1
ATOM 728 C C . ARG A 1 90 ? -7.701 -11.720 6.614 1.00 54.69 90 ARG A C 1
ATOM 730 O O . ARG A 1 90 ? -7.571 -12.245 5.517 1.00 54.69 90 ARG A O 1
ATOM 737 N N . HIS A 1 91 ? -6.967 -12.079 7.665 1.00 42.38 91 HIS A N 1
ATOM 738 C CA . HIS A 1 91 ? -6.030 -13.207 7.626 1.00 42.38 91 HIS A CA 1
ATOM 739 C C . HIS A 1 91 ? -6.793 -14.551 7.605 1.00 42.38 91 HIS A C 1
ATOM 741 O O . HIS A 1 91 ? -7.730 -14.765 8.377 1.00 42.38 91 HIS A O 1
ATOM 747 N N . LYS A 1 92 ? -6.420 -15.482 6.723 1.00 36.66 92 LYS A N 1
ATOM 748 C CA . LYS A 1 92 ? -7.045 -16.802 6.600 1.00 36.66 92 LYS A CA 1
ATOM 749 C C . LYS A 1 92 ? -6.487 -17.718 7.686 1.00 36.66 92 LYS A C 1
ATOM 751 O O . LYS A 1 92 ? -5.311 -18.074 7.664 1.00 36.66 92 LYS A O 1
ATOM 756 N N . VAL A 1 93 ? -7.336 -18.088 8.640 1.00 39.56 93 VAL A N 1
ATOM 757 C CA . VAL A 1 93 ? -7.006 -19.071 9.683 1.00 39.56 93 VAL A CA 1
ATOM 758 C C . VAL A 1 93 ? -6.852 -20.448 9.021 1.00 39.56 93 VAL A C 1
ATOM 760 O O . VAL A 1 93 ? -7.708 -20.834 8.220 1.00 39.56 93 VAL A O 1
ATOM 763 N N . ARG A 1 94 ? -5.733 -21.133 9.288 1.00 41.03 94 ARG A N 1
ATOM 764 C CA . ARG A 1 94 ? -5.527 -22.544 8.922 1.00 41.03 94 ARG A CA 1
ATOM 765 C C . ARG A 1 94 ? -6.234 -23.457 9.909 1.00 41.03 94 ARG A C 1
ATOM 767 O O . ARG A 1 94 ? -6.167 -23.146 11.116 1.00 41.03 94 ARG A O 1
#